Protein AF-A0A968SYD6-F1 (afdb_monomer)

pLDDT: mean 73.42, std 16.59, range [37.94, 98.06]

Sequence (165 aa):
MNQDKYTDRAKGFVQAAQTLALRENHQQFAPEHLLKALMDADVKRESIQTAWFSVHPVYDHRGESPRLQGYMATNTVTVRITELDEAGRVIDDAIRAGGDLSRFQGLSFGLERREEAVKRAREAAVVDAQRAAEQLAKAAGVAVGPVLHIAEIGAAAPRGPSASR

Nearest PDB structures (foldseek):
  9fth-assembly1_B  TM=5.466E-01  e=7.294E+00  Desulfofustis sp. PB-SRB1
  4jk1-assembly1_B  TM=3.408E-01  e=4.398E+00  Escherichia coli K-12
  6i9r-assembly1_f  TM=3.225E-01  e=4.686E+00  Homo sapiens
  8f1k-assembly1_H  TM=2.738E-01  e=6.034E+00  Escherichia coli

Foldseek 3Di:
DPCVLDDPVLVVVVVVVVVVCVVVVHPDDDSCFQSVLLVVLVQDPVQKDWDDKDKDWDWDPPDPDTHTPGIDIDTDIGGDDPPPVCPVVSVVSNDVRCPPVDDDPDDDDDDPPNVVVVVVVVVVVVVVVVVVQQVVQVVVVHHDDDDPDDDDPDDDDPPDDDPDD

Radius of gyration: 26.31 Å; Cα contacts (8 Å, |Δi|>4): 110; chains: 1; bounding box: 68×37×71 Å

Structure (mmCIF, N/CA/C/O backbone):
data_AF-A0A968SYD6-F1
#
_entry.id   AF-A0A968SYD6-F1
#
loop_
_atom_site.group_PDB
_atom_site.id
_atom_site.type_symbol
_atom_site.label_atom_id
_atom_site.label_alt_id
_atom_site.label_comp_id
_atom_site.label_asym_id
_atom_site.label_entity_id
_atom_site.label_seq_id
_atom_site.pdbx_PDB_ins_code
_atom_site.Cartn_x
_atom_site.Cartn_y
_atom_site.Cartn_z
_atom_site.occupancy
_atom_site.B_iso_or_equiv
_atom_site.auth_seq_id
_atom_site.auth_comp_id
_atom_site.auth_asym_id
_atom_site.auth_atom_id
_atom_site.pdbx_PDB_model_num
ATOM 1 N N . MET A 1 1 ? 5.046 5.453 -31.155 1.00 47.59 1 MET A N 1
ATOM 2 C CA . MET A 1 1 ? 4.627 5.451 -29.736 1.00 47.59 1 MET A CA 1
ATOM 3 C C . MET A 1 1 ? 3.685 6.630 -29.490 1.00 47.59 1 MET A C 1
ATOM 5 O O . MET A 1 1 ? 4.074 7.747 -29.801 1.00 47.59 1 MET A O 1
ATOM 9 N N . ASN A 1 2 ? 2.447 6.411 -29.020 1.00 46.09 2 ASN A N 1
ATOM 10 C CA . ASN A 1 2 ? 1.512 7.512 -28.732 1.00 46.09 2 ASN A CA 1
ATOM 11 C C . ASN A 1 2 ? 1.833 8.110 -27.350 1.00 46.09 2 ASN A C 1
ATOM 13 O O . ASN A 1 2 ? 1.520 7.506 -26.324 1.00 46.09 2 ASN A O 1
ATOM 17 N N . GLN A 1 3 ? 2.497 9.267 -27.333 1.00 46.16 3 GLN A N 1
ATOM 18 C CA . GLN A 1 3 ? 2.990 9.892 -26.105 1.00 46.16 3 GLN A CA 1
ATOM 19 C C . GLN A 1 3 ? 1.868 10.448 -25.216 1.00 46.16 3 GLN A C 1
ATOM 21 O O . GLN A 1 3 ? 2.065 10.595 -24.011 1.00 46.16 3 GLN A O 1
ATOM 26 N N . ASP A 1 4 ? 0.663 10.663 -25.744 1.00 54.28 4 ASP A N 1
ATOM 27 C CA . ASP A 1 4 ? -0.466 11.211 -24.979 1.00 54.28 4 ASP A CA 1
ATOM 28 C C . ASP A 1 4 ? -0.959 10.268 -23.879 1.00 54.28 4 ASP A C 1
ATOM 30 O O . ASP A 1 4 ? -1.578 10.701 -22.905 1.00 54.28 4 ASP A O 1
ATOM 34 N N . LYS A 1 5 ? -0.597 8.984 -23.987 1.00 48.56 5 LYS A N 1
ATOM 35 C CA . LYS A 1 5 ? -0.852 7.936 -22.998 1.00 48.56 5 LYS A CA 1
ATOM 36 C C . LYS A 1 5 ? 0.092 7.972 -21.781 1.00 48.56 5 LYS A C 1
ATOM 38 O O . LYS A 1 5 ? -0.257 7.409 -20.746 1.00 48.56 5 LYS A O 1
ATOM 43 N N . TYR A 1 6 ? 1.159 8.762 -21.784 1.00 55.00 6 TYR A N 1
ATOM 44 C CA . TYR A 1 6 ? 2.092 8.861 -20.653 1.00 55.00 6 TYR A CA 1
ATOM 45 C C . TYR A 1 6 ? 1.695 9.955 -19.646 1.00 55.00 6 TYR A C 1
ATOM 47 O O . TYR A 1 6 ? 1.159 10.995 -20.030 1.00 55.00 6 TYR A O 1
ATOM 55 N N . THR A 1 7 ? 1.987 9.743 -18.355 1.00 62.72 7 THR A N 1
ATOM 56 C CA . THR A 1 7 ? 1.962 10.828 -17.354 1.00 62.72 7 THR A CA 1
ATOM 57 C C . THR A 1 7 ? 3.040 11.863 -17.687 1.00 62.72 7 THR A C 1
ATOM 59 O O . THR A 1 7 ? 4.059 11.518 -18.286 1.00 62.72 7 THR A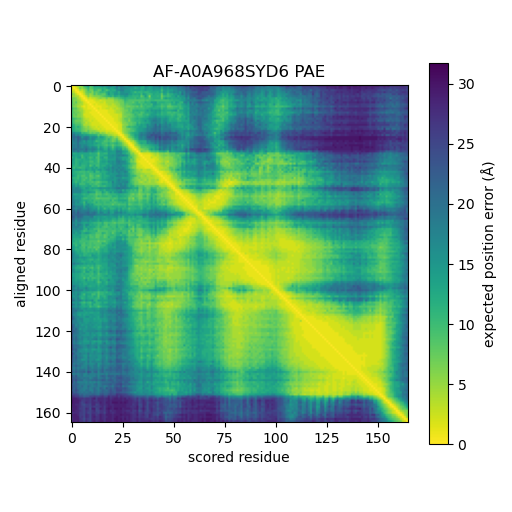 O 1
ATOM 62 N N . ASP A 1 8 ? 2.877 13.119 -17.265 1.00 64.19 8 ASP A N 1
ATOM 63 C CA . ASP A 1 8 ? 3.865 14.174 -17.556 1.00 64.19 8 ASP A CA 1
ATOM 64 C C . ASP A 1 8 ? 5.261 13.845 -17.000 1.00 64.19 8 ASP A C 1
ATOM 66 O O . ASP A 1 8 ? 6.276 14.105 -17.646 1.00 64.19 8 ASP A O 1
ATOM 70 N N . ARG A 1 9 ? 5.325 13.157 -15.850 1.00 57.06 9 ARG A N 1
ATOM 71 C CA . ARG A 1 9 ? 6.585 12.614 -15.313 1.00 57.06 9 ARG A CA 1
ATOM 72 C C . ARG A 1 9 ? 7.186 11.527 -16.199 1.00 57.06 9 ARG A C 1
ATOM 74 O O . ARG A 1 9 ? 8.397 11.521 -16.400 1.00 57.06 9 ARG A O 1
ATOM 81 N N . ALA A 1 10 ? 6.369 10.615 -16.722 1.00 56.91 10 ALA A N 1
ATOM 82 C CA . ALA A 1 10 ? 6.853 9.561 -17.606 1.00 56.91 10 ALA A CA 1
ATOM 83 C C . ALA A 1 10 ? 7.343 10.130 -18.949 1.00 56.91 10 ALA A C 1
ATOM 85 O O . ALA A 1 10 ? 8.382 9.695 -19.440 1.00 56.91 10 ALA A O 1
ATOM 86 N N . LYS A 1 11 ? 6.672 11.154 -19.497 1.00 64.19 11 LYS A N 1
ATOM 87 C CA . LYS A 1 11 ? 7.142 11.895 -20.683 1.00 64.19 11 LYS A CA 1
ATOM 88 C C . LYS A 1 11 ? 8.505 12.546 -20.434 1.00 64.19 11 LYS A C 1
ATOM 90 O O . LYS A 1 11 ? 9.432 12.335 -21.212 1.00 64.19 11 LYS A O 1
ATOM 95 N N . GLY A 1 12 ? 8.651 13.262 -19.314 1.00 62.59 12 GLY A N 1
ATOM 96 C CA . GLY A 1 12 ? 9.919 13.883 -18.919 1.00 62.59 12 GLY A CA 1
ATOM 97 C C . GLY A 1 12 ? 11.059 12.874 -18.741 1.00 62.59 12 GLY A C 1
ATOM 98 O O . GLY A 1 12 ? 12.186 13.153 -19.141 1.00 62.59 12 GLY A O 1
ATOM 99 N N . PHE A 1 13 ? 10.769 11.678 -18.216 1.00 63.84 13 PHE A N 1
ATOM 100 C CA . PHE A 1 13 ? 11.744 10.588 -18.104 1.00 63.84 13 PHE A CA 1
ATOM 101 C C . PHE A 1 13 ? 12.220 10.088 -19.472 1.00 63.84 13 PHE A C 1
ATOM 103 O O . PHE A 1 13 ? 13.426 10.041 -19.717 1.00 63.84 13 PHE A O 1
ATOM 110 N N . VAL A 1 14 ? 11.285 9.752 -20.370 1.00 62.41 14 VAL A N 1
ATOM 111 C CA . VAL A 1 14 ? 11.613 9.289 -21.728 1.00 62.41 14 VAL A CA 1
ATOM 112 C C . VAL A 1 14 ? 12.455 10.343 -22.451 1.00 62.41 14 VAL A C 1
ATOM 114 O O . VAL A 1 14 ? 13.465 10.004 -23.059 1.00 62.41 14 VAL A O 1
ATOM 117 N N . GLN A 1 15 ? 12.107 11.624 -22.316 1.00 65.38 15 GLN A N 1
ATOM 118 C CA . GLN A 1 15 ? 12.817 12.722 -22.968 1.00 65.38 15 GLN A CA 1
ATOM 119 C C . GLN A 1 15 ? 14.212 12.987 -22.377 1.00 65.38 15 GLN A C 1
ATOM 121 O O . GLN A 1 15 ? 15.172 13.165 -23.128 1.00 65.38 15 GLN A O 1
ATOM 126 N N . ALA A 1 16 ? 14.364 12.974 -21.049 1.00 61.22 16 ALA A N 1
ATOM 127 C CA . ALA A 1 16 ? 15.661 13.160 -20.394 1.00 61.22 16 ALA A CA 1
ATOM 128 C C . ALA A 1 16 ? 16.635 12.025 -20.739 1.00 61.22 16 ALA A C 1
ATOM 130 O O . ALA A 1 16 ? 17.806 12.264 -21.035 1.00 61.22 16 ALA A O 1
ATOM 131 N N . ALA A 1 17 ? 16.144 10.790 -20.756 1.00 56.44 17 ALA A N 1
ATOM 132 C CA . ALA A 1 17 ? 16.980 9.641 -21.048 1.00 56.44 17 ALA A CA 1
ATOM 133 C C . ALA A 1 17 ? 17.257 9.464 -22.557 1.00 56.44 17 ALA A C 1
ATOM 135 O O . ALA A 1 17 ? 18.375 9.094 -22.909 1.00 56.44 17 ALA A O 1
ATOM 136 N N . GLN A 1 18 ? 16.338 9.863 -23.452 1.00 59.81 18 GLN A N 1
ATOM 137 C CA . GLN A 1 18 ? 16.647 10.064 -24.880 1.00 59.81 18 GLN A CA 1
ATOM 138 C C . GLN A 1 18 ? 17.748 11.114 -25.072 1.00 59.81 18 GLN A C 1
ATOM 140 O O . GLN A 1 18 ? 18.677 10.894 -25.842 1.00 59.81 18 GLN A O 1
ATOM 145 N N . THR A 1 19 ? 17.678 12.233 -24.346 1.00 65.19 19 THR A N 1
ATOM 146 C CA . THR A 1 19 ? 18.676 13.313 -24.430 1.00 65.19 19 THR A CA 1
ATOM 147 C C . THR A 1 19 ? 20.061 12.835 -23.988 1.00 65.19 19 THR A C 1
ATOM 149 O O . THR A 1 19 ? 21.051 13.143 -24.644 1.00 65.19 19 THR A O 1
ATOM 152 N N . LEU A 1 20 ? 20.143 12.052 -22.909 1.00 58.38 20 LEU A N 1
ATOM 153 C CA . LEU A 1 20 ? 21.397 11.456 -22.433 1.00 58.38 20 LEU A CA 1
ATOM 154 C C . LEU A 1 20 ? 21.959 10.412 -23.407 1.00 58.38 20 LEU A C 1
ATOM 156 O O . LEU A 1 20 ? 23.150 10.445 -23.702 1.00 58.38 20 LEU A O 1
ATOM 160 N N . ALA A 1 21 ? 21.112 9.528 -23.944 1.00 54.34 21 ALA A N 1
ATOM 161 C CA . ALA A 1 21 ? 21.527 8.522 -24.923 1.00 54.34 21 ALA A CA 1
ATOM 162 C C . ALA A 1 21 ? 22.062 9.162 -26.220 1.00 54.34 21 ALA A C 1
ATOM 164 O O . ALA A 1 21 ? 23.105 8.756 -26.733 1.00 54.34 21 ALA A O 1
ATOM 165 N N . LEU A 1 22 ? 21.388 10.214 -26.704 1.00 59.38 22 LEU A N 1
ATOM 166 C CA . LEU A 1 22 ? 21.800 10.974 -27.888 1.00 59.38 22 LEU A CA 1
ATOM 167 C C . LEU A 1 22 ? 23.077 11.792 -27.655 1.00 59.38 22 LEU A C 1
ATOM 169 O O . LEU A 1 22 ? 23.923 11.849 -28.542 1.00 59.38 22 LEU A O 1
ATOM 173 N N . ARG A 1 23 ? 23.238 12.409 -26.476 1.00 63.03 23 ARG A N 1
ATOM 174 C CA . ARG A 1 23 ? 24.421 13.220 -26.135 1.00 63.03 23 ARG A CA 1
ATOM 175 C C . ARG A 1 23 ? 25.721 12.408 -26.159 1.00 63.03 23 ARG A C 1
ATOM 177 O O . ARG A 1 23 ? 26.759 12.950 -26.519 1.00 63.03 23 ARG A O 1
ATOM 184 N N . GLU A 1 24 ? 25.660 11.131 -25.799 1.00 57.12 24 GLU A N 1
ATOM 185 C CA . GLU A 1 24 ? 26.836 10.268 -25.625 1.00 57.12 24 GLU A CA 1
ATOM 186 C C . GLU A 1 24 ? 26.990 9.225 -26.761 1.00 57.12 24 GLU A C 1
ATOM 188 O O . GLU A 1 24 ? 27.693 8.229 -26.599 1.00 57.12 24 GLU A O 1
ATOM 193 N N . ASN A 1 25 ? 26.346 9.439 -27.925 1.00 54.78 25 ASN A N 1
ATOM 194 C CA . ASN A 1 25 ? 26.411 8.571 -29.120 1.00 54.78 25 ASN A CA 1
ATOM 195 C C . ASN A 1 25 ? 26.008 7.093 -28.889 1.00 54.78 25 ASN A C 1
ATOM 197 O O . ASN A 1 25 ? 26.465 6.198 -29.604 1.00 54.78 25 ASN A O 1
ATOM 201 N N . HIS A 1 26 ? 25.123 6.813 -27.928 1.00 46.91 26 HIS A N 1
ATOM 202 C CA . HIS A 1 26 ? 24.676 5.451 -27.619 1.00 46.91 26 HIS A CA 1
ATOM 203 C C . HIS A 1 26 ? 23.253 5.187 -28.143 1.00 46.91 26 HIS A C 1
ATOM 205 O O . HIS A 1 26 ? 22.287 5.816 -27.720 1.00 46.91 26 HIS A O 1
ATOM 211 N N . GLN A 1 27 ? 23.110 4.216 -29.056 1.00 42.28 27 GLN A N 1
ATOM 212 C CA . GLN A 1 27 ? 21.850 3.900 -29.759 1.00 42.28 27 GLN A CA 1
ATOM 213 C C . GLN A 1 27 ? 20.812 3.117 -28.939 1.00 42.28 27 GLN A C 1
ATOM 215 O O . GLN A 1 27 ? 19.675 2.971 -29.383 1.00 42.28 27 GLN A O 1
ATOM 220 N N . GLN A 1 28 ? 21.174 2.582 -27.772 1.00 42.66 28 GLN A N 1
ATOM 221 C CA . GLN A 1 28 ? 20.275 1.722 -27.003 1.00 42.66 28 GLN A CA 1
ATOM 222 C C . GLN A 1 28 ? 19.699 2.459 -25.802 1.00 42.66 28 GLN A C 1
ATOM 224 O O . GLN A 1 28 ? 20.278 2.497 -24.721 1.00 42.66 28 GLN A O 1
ATOM 229 N N . PHE A 1 29 ? 18.514 3.020 -26.008 1.00 45.38 29 PHE A N 1
ATOM 230 C CA . PHE A 1 29 ? 17.594 3.381 -24.943 1.00 45.38 29 PHE A CA 1
A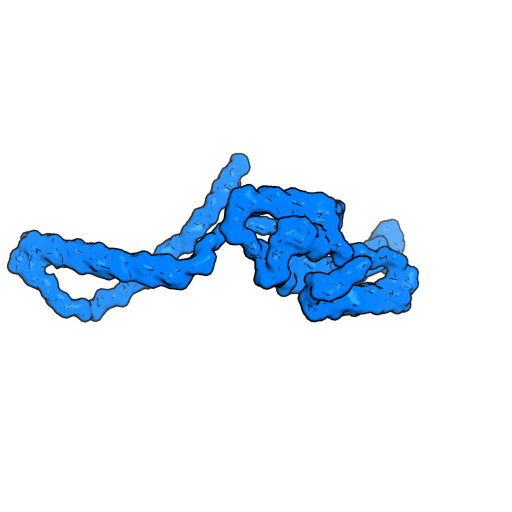TOM 231 C C . PHE A 1 29 ? 16.368 2.474 -25.117 1.00 45.38 29 PHE A C 1
ATOM 233 O O . PHE A 1 29 ? 15.785 2.460 -26.197 1.00 45.38 29 PHE A O 1
ATOM 240 N N . ALA A 1 30 ? 16.012 1.677 -24.102 1.00 46.75 30 ALA A N 1
ATOM 241 C CA . ALA A 1 30 ? 14.872 0.749 -24.135 1.00 46.75 30 ALA A CA 1
ATOM 242 C C . ALA A 1 30 ? 13.822 1.150 -23.077 1.00 46.75 30 ALA A C 1
ATOM 244 O O . ALA A 1 30 ? 13.818 0.608 -21.974 1.00 46.75 30 ALA A O 1
ATOM 245 N N . PRO A 1 31 ? 12.939 2.123 -23.361 1.00 47.53 31 PRO A N 1
ATOM 246 C CA . PRO A 1 31 ? 12.041 2.726 -22.372 1.00 47.53 31 PRO A CA 1
ATOM 247 C C . PRO A 1 31 ? 10.573 2.409 -22.653 1.00 47.53 31 PRO A C 1
ATOM 249 O O . PRO A 1 31 ? 9.690 2.890 -21.947 1.00 47.53 31 PRO A O 1
ATOM 252 N N . GLU A 1 32 ? 10.281 1.640 -23.702 1.00 46.09 32 GLU A N 1
ATOM 253 C CA . GLU A 1 32 ? 8.926 1.551 -24.252 1.00 46.09 32 GLU A CA 1
ATOM 254 C C . GLU A 1 32 ? 8.121 0.379 -23.689 1.00 46.09 32 GLU A C 1
ATOM 256 O O . GLU A 1 32 ? 6.956 0.218 -24.030 1.00 46.09 32 GLU A O 1
ATOM 261 N N . HIS A 1 33 ? 8.706 -0.439 -22.819 1.00 52.94 33 HIS A N 1
ATOM 262 C CA . HIS A 1 33 ? 8.187 -1.780 -22.586 1.00 52.94 33 HIS A CA 1
ATOM 263 C C . HIS A 1 33 ? 7.199 -1.874 -21.421 1.00 52.94 33 HIS A C 1
ATOM 265 O O . HIS A 1 33 ? 6.041 -2.222 -21.633 1.00 52.94 33 HIS A O 1
ATOM 271 N N . LEU A 1 34 ? 7.599 -1.503 -20.202 1.00 56.44 34 LEU A N 1
ATOM 272 C CA . LEU A 1 34 ? 6.774 -1.789 -19.024 1.00 56.44 34 LEU A CA 1
ATOM 273 C C . LEU A 1 34 ? 5.534 -0.890 -18.926 1.00 56.44 34 LEU A C 1
ATOM 275 O O . LEU A 1 34 ? 4.430 -1.377 -18.719 1.00 56.44 34 LEU A O 1
ATOM 279 N N . LEU A 1 35 ? 5.685 0.425 -19.113 1.00 57.56 35 LEU A N 1
ATOM 280 C CA . LEU A 1 35 ? 4.553 1.347 -18.980 1.00 57.56 35 LEU A CA 1
ATOM 281 C C . LEU A 1 35 ? 3.528 1.167 -20.105 1.00 57.56 35 LEU A C 1
ATOM 283 O O . LEU A 1 35 ? 2.331 1.147 -19.839 1.00 57.56 35 LEU A O 1
ATOM 287 N N . LYS A 1 36 ? 3.985 0.986 -21.350 1.00 54.97 36 LYS A N 1
ATOM 288 C CA . LYS A 1 36 ? 3.097 0.693 -22.481 1.00 54.97 36 LYS A CA 1
ATOM 289 C C . LYS A 1 36 ? 2.321 -0.599 -22.243 1.00 54.97 36 LYS A C 1
ATOM 291 O O . LYS A 1 36 ? 1.127 -0.632 -22.489 1.00 54.97 36 LYS A O 1
ATOM 296 N N . ALA A 1 37 ? 2.980 -1.632 -21.732 1.00 60.72 37 ALA A N 1
ATOM 297 C CA . ALA A 1 37 ? 2.337 -2.909 -21.476 1.00 60.72 37 ALA A CA 1
ATOM 298 C C . ALA A 1 37 ? 1.333 -2.888 -20.340 1.00 60.72 37 ALA A C 1
ATOM 300 O O . ALA A 1 37 ? 0.275 -3.485 -20.471 1.00 60.72 37 ALA A O 1
ATOM 301 N N . LEU A 1 38 ? 1.627 -2.159 -19.262 1.00 64.56 38 LEU A N 1
ATOM 302 C CA . LEU A 1 38 ? 0.646 -1.925 -18.207 1.00 64.56 38 LEU A CA 1
ATOM 303 C C . LEU A 1 38 ? -0.599 -1.233 -18.782 1.00 64.56 38 LEU A C 1
ATOM 305 O O . LEU A 1 38 ? -1.718 -1.629 -18.477 1.00 64.56 38 LEU A O 1
ATOM 309 N N . MET A 1 39 ? -0.420 -0.261 -19.677 1.00 64.38 39 MET A N 1
ATOM 310 C CA . MET A 1 39 ? -1.544 0.404 -20.341 1.00 64.38 39 MET A CA 1
ATOM 311 C C . MET A 1 39 ? -2.272 -0.473 -21.367 1.00 64.38 39 MET A C 1
ATOM 313 O O . MET A 1 39 ? -3.485 -0.355 -21.501 1.00 64.38 39 MET A O 1
ATOM 317 N N . ASP A 1 40 ? -1.560 -1.330 -22.100 1.00 64.44 40 ASP A N 1
ATOM 318 C CA . ASP A 1 40 ? -2.161 -2.295 -23.031 1.00 64.44 40 ASP A CA 1
ATOM 319 C C . ASP A 1 40 ? -2.897 -3.420 -22.279 1.00 64.44 40 ASP A C 1
ATOM 321 O O . ASP A 1 40 ? -3.854 -3.982 -22.805 1.00 64.44 40 ASP A O 1
ATOM 325 N N . ALA A 1 41 ? -2.503 -3.703 -21.032 1.00 61.44 41 ALA A N 1
ATOM 326 C CA . ALA A 1 41 ? -3.192 -4.604 -20.107 1.00 61.44 41 ALA A CA 1
ATOM 327 C C . ALA A 1 41 ? -4.409 -3.955 -19.409 1.00 61.44 41 ALA A C 1
ATOM 329 O O . ALA A 1 41 ? -4.955 -4.537 -18.474 1.00 61.44 41 ALA A O 1
ATOM 330 N N . ASP A 1 42 ? -4.832 -2.770 -19.867 1.00 66.69 42 ASP A N 1
ATOM 331 C CA . ASP A 1 42 ? -5.960 -1.978 -19.353 1.00 66.69 42 ASP A CA 1
ATOM 332 C C . ASP A 1 42 ? -5.791 -1.491 -17.901 1.00 66.69 42 ASP A C 1
ATOM 334 O O . ASP A 1 42 ? -6.744 -1.122 -17.209 1.00 66.69 42 ASP A O 1
AT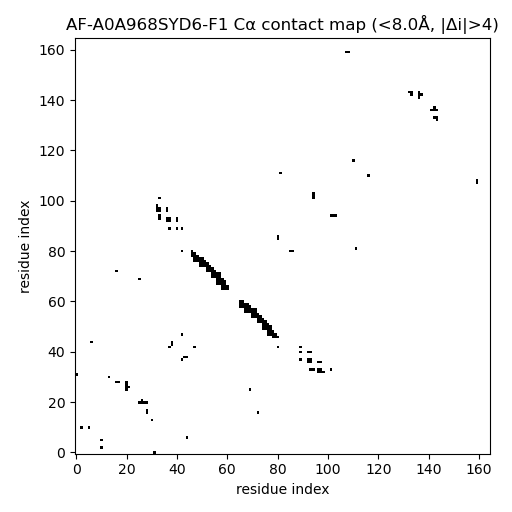OM 338 N N . VAL A 1 43 ? -4.543 -1.421 -17.421 1.00 65.75 43 VAL A N 1
ATOM 339 C CA . VAL A 1 43 ? -4.250 -0.774 -16.141 1.00 65.75 43 VAL A CA 1
ATOM 340 C C . VAL A 1 43 ? -4.441 0.729 -16.306 1.00 65.75 43 VAL A C 1
ATOM 342 O O . VAL A 1 43 ? -3.705 1.409 -17.029 1.00 65.75 43 VAL A O 1
ATOM 345 N N . LYS A 1 44 ? -5.426 1.259 -15.579 1.00 69.38 44 LYS A N 1
ATOM 346 C CA . LYS A 1 44 ? -5.701 2.695 -15.503 1.00 69.38 44 LYS A CA 1
ATOM 347 C C . LYS A 1 44 ? -4.444 3.462 -15.105 1.00 69.38 44 LYS A C 1
ATOM 349 O O . LYS A 1 44 ? -3.727 3.075 -14.181 1.00 69.38 44 LYS A O 1
ATOM 354 N N . ARG A 1 45 ? -4.197 4.593 -15.766 1.00 66.38 45 ARG A N 1
ATOM 355 C CA . ARG A 1 45 ? -3.034 5.452 -15.497 1.00 66.38 45 ARG A CA 1
ATOM 356 C C . ARG A 1 45 ? -2.962 5.852 -14.022 1.00 66.38 45 ARG A C 1
ATOM 358 O O . ARG A 1 45 ? -1.875 5.912 -13.458 1.00 66.38 45 ARG A O 1
ATOM 365 N N . GLU A 1 46 ? -4.110 6.110 -13.409 1.00 71.88 46 GLU A N 1
ATOM 366 C CA . GLU A 1 46 ? -4.252 6.543 -12.017 1.00 71.88 46 GLU A CA 1
ATOM 367 C C . GLU A 1 46 ? -3.811 5.454 -11.026 1.00 71.88 46 GLU A C 1
ATOM 369 O O . GLU A 1 46 ? -3.427 5.756 -9.897 1.00 71.88 46 GLU A O 1
ATOM 374 N N . SER A 1 47 ? -3.817 4.194 -11.464 1.00 71.25 47 SER A N 1
ATOM 375 C CA . SER A 1 47 ? -3.346 3.041 -10.700 1.00 71.25 47 SER A CA 1
ATOM 376 C C . SER A 1 47 ? -1.835 2.825 -10.791 1.00 71.25 47 SER A C 1
ATOM 378 O O . SER A 1 47 ? -1.314 1.960 -10.086 1.00 71.25 47 SER A O 1
ATOM 380 N N . ILE A 1 48 ? -1.124 3.580 -11.636 1.00 72.12 48 ILE A N 1
ATOM 381 C CA . ILE A 1 48 ? 0.321 3.456 -11.843 1.00 72.12 48 ILE A CA 1
ATOM 382 C C . ILE A 1 48 ? 1.022 4.635 -11.177 1.00 72.12 48 ILE A C 1
ATOM 384 O O . ILE A 1 48 ? 0.956 5.779 -11.632 1.00 72.12 48 ILE A O 1
ATOM 388 N N . GLN A 1 49 ? 1.768 4.345 -10.119 1.00 70.69 49 GLN A N 1
ATOM 389 C CA . GLN A 1 49 ? 2.587 5.325 -9.428 1.00 70.69 49 GLN A CA 1
ATOM 390 C C . GLN A 1 49 ? 4.066 5.037 -9.673 1.00 70.69 49 GLN A C 1
ATOM 392 O O . GLN A 1 49 ? 4.595 4.011 -9.257 1.00 70.69 49 GLN A O 1
ATOM 397 N N . THR A 1 50 ? 4.772 5.969 -10.309 1.00 67.19 50 THR A N 1
ATOM 398 C CA . THR A 1 50 ? 6.236 5.910 -10.379 1.00 67.19 50 THR A CA 1
ATOM 399 C C . THR A 1 50 ? 6.814 6.233 -9.005 1.00 67.19 50 THR A C 1
ATOM 401 O O . THR A 1 50 ? 6.620 7.338 -8.494 1.00 67.19 50 THR A O 1
ATOM 404 N N . ALA A 1 51 ? 7.509 5.267 -8.409 1.00 61.91 51 ALA A N 1
ATOM 405 C CA . ALA A 1 51 ? 8.057 5.371 -7.063 1.00 61.91 51 ALA A CA 1
ATOM 406 C C . ALA A 1 51 ? 9.449 6.020 -7.052 1.00 61.91 51 ALA A C 1
ATOM 408 O O . ALA A 1 51 ? 9.742 6.818 -6.165 1.00 61.91 51 ALA A O 1
ATOM 409 N N . TRP A 1 52 ? 10.307 5.701 -8.030 1.00 61.03 52 TRP A N 1
ATOM 410 C CA . TRP A 1 52 ? 11.695 6.177 -8.061 1.00 61.03 52 TRP A CA 1
ATOM 411 C C . TRP A 1 52 ? 12.348 5.983 -9.438 1.00 61.03 52 TRP A C 1
ATOM 413 O O . TRP A 1 52 ? 11.998 5.045 -10.158 1.00 61.03 52 TRP A O 1
ATOM 423 N N . PHE A 1 53 ? 13.309 6.844 -9.794 1.00 66.50 53 PHE A N 1
ATOM 424 C CA . PHE A 1 53 ? 14.151 6.683 -10.982 1.00 66.50 53 PHE A CA 1
ATOM 425 C C . PHE A 1 53 ? 15.627 6.917 -10.648 1.00 66.50 53 PHE A C 1
ATOM 427 O O . PHE A 1 53 ? 15.958 7.774 -9.829 1.00 66.50 53 PHE A O 1
ATOM 434 N N . SER A 1 54 ? 16.514 6.187 -11.320 1.00 63.84 54 SER A N 1
ATOM 435 C CA . SER A 1 54 ? 17.953 6.448 -11.309 1.00 63.84 54 SER A CA 1
ATOM 436 C C . SER A 1 54 ? 18.579 6.115 -12.653 1.00 63.84 54 SER A C 1
ATOM 438 O O . SER A 1 54 ? 18.088 5.260 -13.386 1.00 63.84 54 SER A O 1
ATOM 440 N N . VAL A 1 55 ? 19.673 6.796 -12.974 1.00 65.69 55 VAL A N 1
ATOM 441 C CA . VAL A 1 55 ? 20.522 6.480 -14.122 1.00 65.69 55 VAL A CA 1
ATOM 442 C C . VAL A 1 55 ? 21.937 6.335 -13.594 1.00 65.69 55 VAL A C 1
ATOM 444 O O . VAL A 1 55 ? 22.407 7.210 -12.867 1.00 65.69 55 VAL A O 1
ATOM 447 N N . HIS A 1 56 ? 22.605 5.239 -13.930 1.00 65.50 56 HIS A N 1
ATOM 448 C CA . HIS A 1 56 ? 23.983 4.998 -13.520 1.00 65.50 56 HIS A CA 1
ATOM 449 C C . HIS A 1 56 ? 24.817 4.464 -14.692 1.00 65.50 56 HIS A C 1
ATOM 451 O O . HIS A 1 56 ? 24.289 3.746 -15.544 1.00 65.50 56 HIS A O 1
ATOM 457 N N . PRO A 1 57 ? 26.107 4.831 -14.776 1.00 72.00 57 PRO A N 1
ATOM 458 C CA . PRO A 1 57 ? 27.012 4.273 -15.771 1.00 72.00 57 PRO A CA 1
ATOM 459 C C . PRO A 1 57 ? 27.275 2.786 -15.499 1.00 72.00 57 PRO A C 1
ATOM 461 O O . PRO A 1 57 ? 27.408 2.363 -14.349 1.00 72.00 57 PRO A O 1
ATOM 464 N N . VAL A 1 58 ? 27.383 2.007 -16.569 1.00 77.44 58 VAL A N 1
ATOM 465 C CA . VAL A 1 58 ? 27.766 0.593 -16.558 1.00 77.44 58 VAL A CA 1
ATOM 466 C C . VAL A 1 58 ? 29.168 0.490 -17.137 1.00 77.44 58 VAL A C 1
ATOM 468 O O . VAL A 1 58 ? 29.405 0.916 -18.267 1.00 77.44 58 VAL A O 1
ATOM 471 N N . TYR A 1 59 ? 30.100 -0.071 -16.371 1.00 82.75 59 TYR A N 1
ATOM 472 C CA . TYR A 1 59 ? 31.497 -0.222 -16.770 1.00 82.75 59 TYR A CA 1
ATOM 473 C C . TYR A 1 59 ? 31.852 -1.696 -17.000 1.00 82.75 59 TYR A C 1
ATOM 475 O O . TYR A 1 59 ? 31.415 -2.582 -16.268 1.00 82.75 59 TYR A O 1
ATOM 483 N N . ASP A 1 60 ? 32.685 -1.954 -18.005 1.00 84.94 60 ASP A N 1
ATOM 484 C CA . ASP A 1 60 ? 33.404 -3.209 -18.185 1.00 84.94 60 ASP A CA 1
ATOM 485 C C . ASP A 1 60 ? 34.648 -3.195 -17.307 1.00 84.94 60 ASP A C 1
ATOM 487 O O . ASP A 1 60 ? 35.529 -2.350 -17.483 1.00 84.94 60 ASP A O 1
ATOM 491 N N . HIS A 1 61 ? 34.736 -4.155 -16.396 1.00 86.94 61 HIS A N 1
ATOM 492 C CA . HIS A 1 61 ? 35.875 -4.309 -15.497 1.00 86.94 61 HIS A CA 1
ATOM 493 C C . HIS A 1 61 ? 36.816 -5.453 -15.909 1.00 86.94 61 HIS A C 1
ATOM 495 O O . HIS A 1 61 ? 37.716 -5.796 -15.151 1.00 86.94 61 HIS A O 1
ATOM 501 N N . ARG A 1 62 ? 36.637 -6.062 -17.093 1.00 85.94 62 ARG A N 1
ATOM 502 C CA . ARG A 1 62 ? 37.444 -7.217 -17.541 1.00 85.94 62 ARG A CA 1
ATOM 503 C C . ARG A 1 62 ? 38.872 -6.868 -17.996 1.00 85.94 62 ARG A C 1
ATOM 505 O O . ARG A 1 62 ? 39.633 -7.781 -18.297 1.00 85.94 62 ARG A O 1
ATOM 512 N N . GLY A 1 63 ? 39.235 -5.584 -18.077 1.00 81.88 63 GLY A N 1
ATOM 513 C CA . GLY A 1 63 ? 40.574 -5.108 -18.460 1.00 81.88 63 GLY A CA 1
ATOM 514 C C . GLY A 1 63 ? 41.277 -4.308 -17.355 1.00 81.88 63 GLY A C 1
ATOM 515 O O . GLY A 1 63 ? 40.702 -4.065 -16.301 1.00 81.88 63 GLY A O 1
ATOM 516 N N . GLU A 1 64 ? 42.507 -3.847 -17.617 1.00 80.44 64 GLU A N 1
ATOM 517 C CA . GLU A 1 64 ? 43.338 -3.091 -16.653 1.00 80.44 64 GLU A CA 1
ATOM 518 C C . GLU A 1 64 ? 42.742 -1.742 -16.213 1.00 80.44 64 GLU A C 1
ATOM 520 O O . GLU A 1 64 ? 43.158 -1.162 -15.214 1.00 80.44 64 GLU A O 1
ATOM 525 N N . SER A 1 65 ? 41.769 -1.208 -16.950 1.00 82.62 65 SER A N 1
ATOM 526 C CA . SER A 1 65 ? 41.059 0.020 -16.593 1.00 82.62 65 SER A CA 1
ATOM 527 C C . SER A 1 65 ? 39.570 -0.117 -16.917 1.00 82.62 65 SER A C 1
ATOM 529 O O . SER A 1 65 ? 39.251 -0.600 -18.010 1.00 82.62 65 SER A O 1
ATOM 531 N N . PRO A 1 66 ? 38.658 0.315 -16.018 1.00 85.56 66 PRO A N 1
ATOM 532 C CA . PRO A 1 66 ? 37.222 0.283 -16.273 1.00 85.56 66 PRO A CA 1
ATOM 533 C C . PRO A 1 66 ? 36.867 1.038 -17.555 1.00 85.56 66 PRO A C 1
ATOM 535 O O . PRO A 1 66 ? 37.176 2.223 -17.688 1.00 85.56 66 PRO A O 1
ATOM 538 N N . ARG A 1 67 ? 36.205 0.366 -18.499 1.00 84.94 67 ARG A N 1
ATOM 539 C CA . ARG A 1 67 ? 35.715 1.000 -19.733 1.00 84.94 67 ARG A CA 1
ATOM 540 C C . ARG A 1 67 ? 34.218 1.211 -19.631 1.00 84.94 67 ARG A C 1
ATOM 542 O O . ARG A 1 67 ? 33.487 0.253 -19.419 1.00 84.94 67 ARG A O 1
ATOM 549 N N . LEU A 1 68 ? 33.751 2.446 -19.784 1.00 79.31 68 LEU A N 1
ATOM 550 C CA . LEU A 1 68 ? 32.318 2.735 -19.825 1.00 79.31 68 LEU A CA 1
ATOM 551 C C . LEU A 1 68 ? 31.682 1.962 -20.993 1.00 79.31 68 LEU A C 1
ATOM 553 O O . LEU A 1 68 ? 32.077 2.161 -22.138 1.00 79.31 68 LEU A O 1
ATOM 557 N N . GLN A 1 69 ? 30.734 1.070 -20.703 1.00 77.56 69 GLN A N 1
ATOM 558 C CA . GLN A 1 69 ? 29.964 0.337 -21.715 1.00 77.56 69 GLN A CA 1
ATOM 559 C C . GLN A 1 69 ? 28.639 1.010 -22.060 1.00 77.56 69 GLN A C 1
ATOM 561 O O . GLN A 1 69 ? 28.065 0.721 -23.105 1.00 77.56 69 GLN A O 1
ATOM 566 N N . GLY A 1 70 ? 28.122 1.860 -21.174 1.00 67.94 70 GLY A N 1
ATOM 567 C CA . GLY A 1 70 ? 26.868 2.565 -21.393 1.00 67.94 70 GLY A CA 1
ATOM 568 C C . GLY A 1 70 ? 26.257 3.064 -20.095 1.00 67.94 70 GLY A C 1
ATOM 569 O O . GLY A 1 70 ? 26.923 3.152 -19.066 1.00 67.94 70 GLY A O 1
ATOM 570 N N . TYR A 1 71 ? 24.967 3.374 -20.141 1.00 66.12 71 TYR A N 1
ATOM 571 C CA . TYR A 1 71 ? 24.196 3.832 -18.991 1.00 66.12 71 TYR A CA 1
ATOM 572 C C . TYR A 1 71 ? 22.964 2.957 -18.815 1.00 66.12 71 TYR A C 1
ATOM 574 O O . TYR A 1 71 ? 22.280 2.632 -19.785 1.00 66.12 71 TYR A O 1
ATOM 582 N N . MET A 1 72 ? 22.662 2.609 -17.569 1.00 65.69 72 MET A N 1
ATOM 583 C CA . MET A 1 72 ? 21.455 1.883 -17.203 1.00 65.69 72 MET A CA 1
ATOM 584 C C . MET A 1 72 ? 20.514 2.816 -16.447 1.00 65.69 72 MET A C 1
ATOM 586 O O . MET A 1 72 ? 20.869 3.387 -15.414 1.00 65.69 72 MET A O 1
ATOM 590 N N . ALA A 1 73 ? 19.303 2.967 -16.979 1.00 64.38 73 ALA A N 1
ATOM 591 C CA . ALA A 1 73 ? 18.214 3.668 -16.321 1.00 64.38 73 ALA A CA 1
ATOM 592 C C . ALA A 1 73 ? 17.299 2.654 -15.627 1.00 64.38 73 ALA A C 1
ATOM 594 O O . ALA A 1 73 ? 16.738 1.774 -16.278 1.00 64.38 73 ALA A O 1
ATOM 595 N N . THR A 1 74 ? 17.119 2.803 -14.318 1.00 67.88 74 THR A N 1
ATOM 596 C CA . THR A 1 74 ? 16.198 1.991 -13.522 1.00 67.88 74 THR A CA 1
ATOM 597 C C . THR A 1 74 ? 15.002 2.840 -13.126 1.00 67.88 74 THR A C 1
ATOM 599 O O . THR A 1 74 ? 15.156 3.936 -12.583 1.00 67.88 74 THR A O 1
ATOM 602 N N . ASN A 1 75 ? 13.800 2.323 -13.365 1.00 67.75 75 ASN A N 1
ATOM 603 C CA . ASN A 1 75 ? 12.555 2.931 -12.918 1.00 67.75 75 ASN A CA 1
ATOM 604 C C . ASN A 1 75 ? 11.740 1.911 -12.122 1.00 67.75 75 ASN A C 1
ATOM 606 O O . ASN A 1 75 ? 11.535 0.789 -12.583 1.00 67.75 75 ASN A O 1
ATOM 610 N N . THR A 1 76 ? 11.271 2.311 -10.943 1.00 72.50 76 THR A N 1
ATOM 611 C CA . THR A 1 76 ? 10.365 1.495 -10.131 1.00 72.50 76 THR A CA 1
ATOM 612 C C . THR A 1 76 ? 8.957 2.056 -10.249 1.00 72.50 76 THR A C 1
ATOM 614 O O . THR A 1 76 ? 8.720 3.227 -9.931 1.00 72.50 76 THR A O 1
ATOM 617 N N . VAL A 1 77 ? 8.017 1.206 -10.657 1.00 75.06 77 VAL A N 1
ATOM 618 C CA . VAL A 1 77 ? 6.586 1.513 -10.684 1.00 75.06 77 VAL A CA 1
ATOM 619 C C . VAL A 1 77 ? 5.845 0.642 -9.679 1.00 75.06 77 VAL A C 1
ATOM 621 O O . VAL A 1 77 ? 6.110 -0.551 -9.559 1.00 75.06 77 VAL A O 1
ATOM 624 N N . THR A 1 78 ? 4.901 1.251 -8.976 1.00 81.06 78 THR A N 1
ATOM 625 C CA . THR A 1 78 ? 3.928 0.570 -8.130 1.00 81.06 78 THR A CA 1
ATOM 626 C C . THR A 1 78 ? 2.593 0.599 -8.848 1.00 81.06 78 THR A C 1
ATOM 628 O O . THR A 1 78 ? 2.133 1.665 -9.258 1.00 81.06 78 THR A O 1
ATOM 631 N N . VAL A 1 79 ? 1.970 -0.567 -8.988 1.00 81.75 79 VAL A N 1
ATOM 632 C CA . VAL A 1 79 ? 0.672 -0.713 -9.645 1.00 81.75 79 VAL A CA 1
ATOM 633 C C . VAL A 1 79 ? -0.356 -1.176 -8.622 1.00 81.75 79 VAL A C 1
ATOM 635 O O . VAL A 1 79 ? -0.127 -2.155 -7.912 1.00 81.75 79 VAL A O 1
ATOM 638 N N . ARG A 1 80 ? -1.484 -0.468 -8.535 1.00 85.81 80 ARG A N 1
ATOM 639 C CA . ARG A 1 80 ? -2.635 -0.870 -7.720 1.00 85.81 80 ARG A CA 1
ATOM 640 C C . ARG A 1 80 ? -3.649 -1.610 -8.586 1.00 85.81 80 ARG A C 1
ATOM 642 O O . ARG A 1 80 ? -4.152 -1.055 -9.555 1.00 85.81 80 ARG A O 1
ATOM 649 N N . ILE A 1 81 ? -3.992 -2.829 -8.190 1.00 85.38 81 ILE A N 1
ATOM 650 C CA . ILE A 1 81 ? -5.005 -3.652 -8.856 1.00 85.38 81 ILE A CA 1
ATOM 651 C C . ILE A 1 81 ? -6.172 -3.825 -7.882 1.00 85.38 81 ILE A C 1
ATOM 653 O O . ILE A 1 81 ? -5.950 -4.194 -6.729 1.00 85.38 81 ILE A O 1
ATOM 657 N N . THR A 1 82 ? -7.387 -3.492 -8.318 1.00 86.25 82 THR A N 1
ATOM 658 C CA . THR A 1 82 ? -8.616 -3.639 -7.517 1.00 86.25 82 THR A CA 1
ATOM 659 C C . THR A 1 82 ? -9.301 -4.975 -7.783 1.00 86.25 82 THR A C 1
ATOM 661 O O . THR A 1 82 ? -9.731 -5.630 -6.839 1.00 86.25 82 THR A O 1
ATOM 664 N N . GLU A 1 83 ? -9.320 -5.412 -9.045 1.00 86.75 83 GLU A N 1
ATOM 665 C CA . GLU A 1 83 ? -9.874 -6.704 -9.459 1.00 86.75 83 GLU A CA 1
ATOM 666 C C . GLU A 1 83 ? -8.843 -7.809 -9.241 1.00 86.75 83 GLU A C 1
ATOM 668 O O . GLU A 1 83 ? -7.928 -8.011 -10.043 1.00 86.75 83 GLU A O 1
ATOM 673 N N . LEU A 1 84 ? -8.957 -8.510 -8.113 1.00 86.12 84 LEU A N 1
ATOM 674 C CA . LEU A 1 84 ? -7.938 -9.475 -7.709 1.00 86.12 84 LEU A CA 1
ATOM 675 C C . LEU A 1 84 ? -7.835 -10.674 -8.663 1.00 86.12 84 LEU A C 1
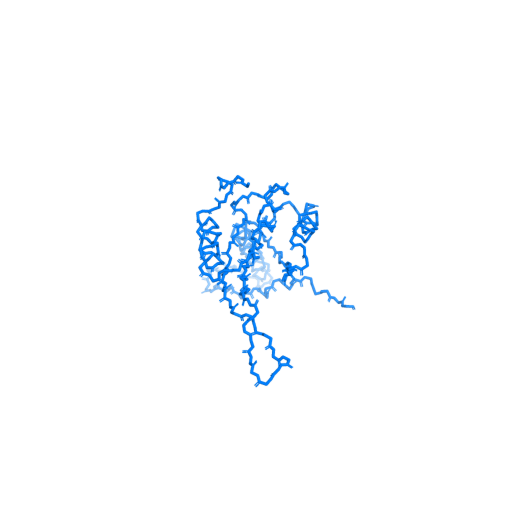ATOM 677 O O . LEU A 1 84 ? -6.734 -11.181 -8.878 1.00 86.12 84 LEU A O 1
ATOM 681 N N . ASP A 1 85 ? -8.945 -11.063 -9.287 1.00 88.38 85 ASP A N 1
ATOM 682 C CA . ASP A 1 85 ? -8.990 -12.146 -10.276 1.00 88.38 85 ASP A CA 1
ATOM 683 C C . ASP A 1 85 ? -8.185 -11.811 -11.545 1.00 88.38 85 ASP A C 1
ATOM 685 O O . ASP A 1 85 ? -7.672 -12.703 -12.221 1.00 88.38 85 ASP A O 1
ATOM 689 N N . GLU A 1 86 ? -7.997 -10.522 -11.847 1.00 85.31 86 GLU A N 1
ATOM 690 C CA . GLU A 1 86 ? -7.189 -10.069 -12.983 1.00 85.31 86 GLU A CA 1
ATOM 691 C C . GLU A 1 86 ? -5.705 -9.901 -12.646 1.00 85.31 86 GLU A C 1
ATOM 693 O O . GLU A 1 86 ? -4.872 -9.774 -13.550 1.00 85.31 86 GLU A O 1
ATOM 698 N N . ALA A 1 87 ? -5.342 -9.920 -11.360 1.00 85.06 87 ALA A N 1
ATOM 699 C CA . ALA A 1 87 ? -3.994 -9.580 -10.920 1.00 85.06 87 ALA A CA 1
ATOM 700 C C . ALA A 1 87 ? -2.921 -10.482 -11.546 1.00 85.06 87 ALA A C 1
ATOM 702 O O . ALA A 1 87 ? -1.874 -9.985 -11.957 1.00 85.06 87 ALA A O 1
ATOM 703 N N . GLY A 1 88 ? -3.193 -11.785 -11.674 1.00 85.88 88 GLY A N 1
ATOM 704 C CA . GLY A 1 88 ? -2.270 -12.735 -12.303 1.00 85.88 88 GLY A CA 1
ATOM 705 C C . GLY A 1 88 ? -1.981 -12.388 -13.764 1.00 85.88 88 GLY A C 1
ATOM 706 O O . GLY A 1 88 ? -0.821 -12.256 -14.148 1.00 85.88 88 GLY A O 1
ATOM 707 N N . ARG A 1 89 ? -3.035 -12.134 -14.552 1.00 86.62 89 ARG A N 1
ATOM 708 C CA . ARG A 1 89 ? -2.922 -11.740 -15.965 1.00 86.62 89 ARG A CA 1
ATOM 709 C C . ARG A 1 89 ? -2.111 -10.453 -16.123 1.00 86.62 89 ARG A C 1
ATOM 711 O O . ARG A 1 89 ? -1.205 -10.398 -16.948 1.00 86.62 89 ARG A O 1
ATOM 718 N N . VAL A 1 90 ? -2.399 -9.440 -15.305 1.00 81.81 90 VAL A N 1
ATOM 719 C CA . VAL A 1 90 ? -1.689 -8.151 -15.343 1.00 81.81 90 VAL A CA 1
ATOM 720 C C . VAL A 1 90 ? -0.204 -8.316 -15.004 1.00 81.81 90 VAL A C 1
ATOM 722 O O . VAL A 1 90 ? 0.641 -7.696 -15.650 1.00 81.81 90 VAL A O 1
ATOM 725 N N . ILE A 1 91 ? 0.132 -9.152 -14.016 1.00 82.25 91 ILE A N 1
ATOM 726 C CA . ILE A 1 91 ? 1.528 -9.444 -13.659 1.00 82.25 91 ILE A CA 1
ATOM 727 C C . ILE A 1 91 ? 2.243 -10.146 -14.819 1.00 82.25 91 ILE A C 1
ATOM 729 O O . ILE A 1 91 ? 3.339 -9.724 -15.192 1.00 82.25 91 ILE A O 1
ATOM 733 N N . ASP A 1 92 ? 1.625 -11.164 -15.419 1.00 82.00 92 ASP A N 1
ATOM 734 C CA . ASP A 1 92 ? 2.205 -11.905 -16.544 1.00 82.00 92 ASP A CA 1
ATOM 735 C C . ASP A 1 92 ? 2.444 -11.005 -17.762 1.00 82.00 92 ASP A C 1
ATOM 737 O O . ASP A 1 92 ? 3.511 -11.060 -18.381 1.00 82.00 92 ASP A O 1
ATOM 741 N N . ASP A 1 93 ? 1.482 -10.144 -18.092 1.00 79.25 93 ASP A N 1
ATOM 742 C CA . ASP A 1 93 ? 1.595 -9.197 -19.202 1.00 79.25 93 ASP A CA 1
ATOM 743 C C . ASP A 1 93 ? 2.689 -8.151 -18.940 1.00 79.25 93 ASP A C 1
ATOM 745 O O . ASP A 1 93 ? 3.484 -7.843 -19.837 1.00 79.25 93 ASP A O 1
ATOM 749 N N . ALA A 1 94 ? 2.803 -7.669 -17.698 1.00 73.62 94 ALA A N 1
ATOM 750 C CA . ALA A 1 94 ? 3.856 -6.744 -17.288 1.00 73.62 94 ALA A CA 1
ATOM 751 C C . ALA A 1 94 ? 5.253 -7.382 -17.363 1.00 73.62 94 ALA A C 1
ATOM 753 O O . ALA A 1 94 ? 6.184 -6.754 -17.873 1.00 73.62 94 ALA A O 1
ATOM 754 N N . ILE A 1 95 ? 5.408 -8.629 -16.900 1.00 76.25 95 ILE A N 1
ATOM 755 C CA . ILE A 1 95 ? 6.676 -9.372 -16.981 1.00 76.25 95 ILE A CA 1
ATOM 756 C C . ILE A 1 95 ? 7.043 -9.627 -18.443 1.00 76.25 95 ILE A C 1
ATOM 758 O O . ILE A 1 95 ? 8.161 -9.316 -18.857 1.00 76.25 95 ILE A O 1
ATOM 762 N N . ARG A 1 96 ? 6.103 -10.152 -19.239 1.00 74.00 96 ARG A N 1
ATOM 763 C CA . ARG A 1 96 ? 6.341 -10.497 -20.647 1.00 74.00 96 ARG A CA 1
ATOM 764 C C . ARG A 1 96 ? 6.770 -9.284 -21.447 1.00 74.00 96 ARG A C 1
ATOM 766 O O . ARG A 1 96 ? 7.738 -9.350 -22.199 1.00 74.00 96 ARG A O 1
ATOM 773 N N . ALA A 1 97 ? 6.055 -8.180 -21.297 1.00 67.06 97 ALA A N 1
ATOM 774 C CA . ALA A 1 97 ? 6.393 -6.994 -22.048 1.00 67.06 97 ALA A CA 1
ATOM 775 C C . ALA A 1 97 ? 7.655 -6.319 -21.534 1.00 67.06 97 ALA A C 1
ATOM 777 O O . ALA A 1 97 ? 8.419 -5.788 -22.331 1.00 67.06 97 ALA A O 1
ATOM 778 N N . GLY A 1 98 ? 7.871 -6.366 -20.222 1.00 63.31 98 GLY A N 1
ATOM 779 C CA . GLY A 1 98 ? 9.066 -5.875 -19.570 1.00 63.31 98 GLY A CA 1
ATOM 780 C C . GLY A 1 98 ? 10.359 -6.599 -19.968 1.00 63.31 98 GLY A C 1
ATOM 781 O O . GLY A 1 98 ? 11.441 -6.031 -19.785 1.00 63.31 98 GLY A O 1
ATOM 782 N N . GLY A 1 99 ? 10.248 -7.814 -20.514 1.00 65.56 99 GLY A N 1
ATOM 783 C CA . GLY A 1 99 ? 11.359 -8.621 -21.012 1.00 65.56 99 GLY A CA 1
ATOM 784 C C . GLY A 1 99 ? 12.423 -8.919 -19.952 1.00 65.56 99 GLY A C 1
ATOM 785 O O . GLY A 1 99 ? 12.206 -8.769 -18.748 1.00 65.56 99 GLY A O 1
ATOM 786 N N . ASP A 1 100 ? 13.619 -9.283 -20.409 1.00 63.69 100 ASP A N 1
ATOM 787 C CA . ASP A 1 100 ? 14.736 -9.718 -19.553 1.00 63.69 100 ASP A CA 1
ATOM 788 C C . ASP A 1 100 ? 15.270 -8.629 -18.604 1.00 63.69 100 ASP A C 1
ATOM 790 O O . ASP A 1 100 ? 16.017 -8.920 -17.663 1.00 63.69 100 ASP A O 1
ATOM 794 N N . LEU A 1 101 ? 14.893 -7.367 -18.829 1.00 61.25 101 LEU A N 1
ATOM 795 C CA . LEU A 1 101 ? 15.300 -6.213 -18.023 1.00 61.25 101 LEU A CA 1
ATOM 796 C C . LEU A 1 101 ? 14.310 -5.887 -16.900 1.00 61.25 101 LEU A C 1
ATOM 798 O O . LEU A 1 101 ? 14.640 -5.109 -16.004 1.00 61.25 101 LEU A O 1
ATOM 802 N N . SER A 1 102 ? 13.120 -6.491 -16.906 1.00 67.88 102 SER A N 1
ATOM 803 C CA . SER A 1 102 ? 12.127 -6.248 -15.864 1.00 67.88 102 SER A CA 1
ATOM 804 C C . SER A 1 102 ? 12.336 -7.140 -14.652 1.00 67.88 102 SER A C 1
ATOM 806 O O . SER A 1 102 ? 12.798 -8.281 -14.727 1.00 67.88 102 SER A O 1
ATOM 808 N N . ARG A 1 103 ? 12.045 -6.575 -13.483 1.00 72.69 103 ARG A N 1
ATOM 809 C CA . ARG A 1 103 ? 12.202 -7.237 -12.190 1.00 72.69 103 ARG A CA 1
ATOM 810 C C . ARG A 1 103 ? 10.930 -7.026 -11.387 1.00 72.69 103 ARG A C 1
ATOM 812 O O . ARG A 1 103 ? 10.588 -5.894 -11.054 1.00 72.69 103 ARG A O 1
ATOM 819 N N . PHE A 1 104 ? 10.247 -8.119 -11.067 1.00 77.94 104 PHE A N 1
ATOM 820 C CA . PHE A 1 104 ? 9.124 -8.101 -10.141 1.00 77.94 104 PHE A CA 1
ATOM 821 C C . PHE A 1 104 ? 9.659 -8.035 -8.707 1.00 77.94 104 PHE A C 1
ATOM 823 O O . PHE A 1 104 ? 10.369 -8.939 -8.271 1.00 77.94 104 PHE A O 1
ATOM 830 N N . GLN A 1 105 ? 9.366 -6.948 -7.989 1.00 77.88 105 GLN A N 1
ATOM 831 C CA . GLN A 1 105 ? 9.906 -6.729 -6.639 1.00 77.88 105 GLN A CA 1
ATOM 832 C C . GLN A 1 105 ? 9.040 -7.338 -5.530 1.00 77.88 105 GLN A C 1
ATOM 834 O O . GLN A 1 105 ? 9.538 -7.588 -4.435 1.00 77.88 105 GLN A O 1
ATOM 839 N N . GLY A 1 106 ? 7.761 -7.595 -5.799 1.00 82.44 106 GLY A N 1
ATOM 840 C CA . GLY A 1 106 ? 6.844 -8.199 -4.840 1.00 82.44 106 GLY A CA 1
ATOM 841 C C . GLY A 1 106 ? 5.409 -7.721 -5.018 1.00 82.44 106 GLY A C 1
ATOM 842 O O . GLY A 1 106 ? 5.125 -6.816 -5.802 1.00 82.44 106 GLY A O 1
ATOM 843 N N . LEU A 1 107 ? 4.514 -8.331 -4.247 1.00 84.62 107 LEU A N 1
ATOM 844 C CA . LEU A 1 107 ? 3.114 -7.939 -4.134 1.00 84.62 107 LEU A CA 1
ATOM 845 C C . LEU A 1 107 ? 2.751 -7.718 -2.671 1.00 84.62 107 LEU A C 1
ATOM 847 O O . LEU A 1 107 ? 3.284 -8.371 -1.772 1.00 84.62 107 LEU A O 1
ATOM 851 N N . SER A 1 108 ? 1.817 -6.807 -2.440 1.00 85.25 108 SER A N 1
ATOM 852 C CA . SER A 1 108 ? 1.199 -6.603 -1.139 1.00 85.25 108 SER A CA 1
ATOM 853 C C . SER A 1 108 ? -0.309 -6.501 -1.309 1.00 85.25 108 SER A C 1
ATOM 855 O O . SER A 1 108 ? -0.808 -5.949 -2.288 1.00 85.25 108 SER A O 1
ATOM 857 N N . PHE A 1 109 ? -1.035 -7.060 -0.346 1.00 86.81 109 PHE A N 1
ATOM 858 C CA . PHE A 1 109 ? -2.487 -6.969 -0.296 1.00 86.81 109 PHE A CA 1
ATOM 859 C C . PHE A 1 109 ? -2.899 -5.860 0.661 1.00 86.81 109 PHE A C 1
ATOM 861 O O . PHE A 1 109 ? -2.263 -5.631 1.693 1.00 86.81 109 PHE A O 1
ATOM 868 N N . GLY A 1 110 ? -3.991 -5.184 0.329 1.00 86.38 110 GLY A N 1
ATOM 869 C CA . GLY A 1 110 ? -4.548 -4.127 1.153 1.00 86.38 110 GLY A CA 1
ATOM 870 C C . GLY A 1 110 ? -6.049 -4.002 0.959 1.00 86.38 110 GLY A C 1
ATOM 871 O O . GLY A 1 110 ? -6.623 -4.562 0.031 1.00 86.38 110 GLY A O 1
ATOM 872 N N . LEU A 1 111 ? -6.675 -3.244 1.853 1.00 85.75 111 LEU A N 1
ATOM 873 C CA . LEU A 1 111 ? -8.075 -2.861 1.727 1.00 85.75 111 LEU A CA 1
ATOM 874 C C . LEU A 1 111 ? -8.161 -1.539 0.973 1.00 85.75 111 LEU A C 1
ATOM 876 O O . LEU A 1 111 ? -7.519 -0.567 1.371 1.00 85.75 111 LEU A O 1
ATOM 880 N N . GLU A 1 112 ? -8.989 -1.491 -0.068 1.00 83.62 112 GLU A N 1
ATOM 881 C CA . GLU A 1 112 ? -9.254 -0.264 -0.825 1.00 83.62 112 GLU A CA 1
ATOM 882 C C . GLU A 1 112 ? -9.796 0.842 0.093 1.00 83.62 112 GLU A C 1
ATOM 884 O O . GLU A 1 112 ? -9.272 1.952 0.126 1.00 83.62 112 GLU A O 1
ATOM 889 N N . ARG A 1 113 ? -10.784 0.501 0.928 1.00 85.31 113 ARG A N 1
ATOM 890 C CA . ARG A 1 113 ? -11.409 1.415 1.896 1.00 85.31 113 ARG A CA 1
ATOM 891 C C . ARG A 1 113 ? -10.965 1.121 3.323 1.00 85.31 113 ARG A C 1
ATOM 893 O O . ARG A 1 113 ? -11.785 0.892 4.214 1.00 85.31 113 ARG A O 1
ATOM 900 N N . ARG A 1 114 ? -9.647 1.089 3.546 1.00 85.62 114 ARG A N 1
ATOM 901 C CA . ARG A 1 114 ? -9.060 0.766 4.859 1.00 85.62 114 ARG A CA 1
ATOM 902 C C . ARG A 1 114 ? -9.610 1.646 5.981 1.00 85.62 114 ARG A C 1
ATOM 904 O O . ARG A 1 114 ? -9.910 1.129 7.050 1.00 85.62 114 ARG A O 1
ATOM 911 N N . GLU A 1 115 ? -9.741 2.948 5.751 1.00 86.38 115 GLU A N 1
ATOM 912 C CA . GLU A 1 115 ? -10.215 3.888 6.775 1.00 86.38 115 GLU A CA 1
ATOM 913 C C . GLU A 1 115 ? -11.656 3.599 7.198 1.00 86.38 115 GLU A C 1
ATOM 915 O O . GLU A 1 115 ? -11.938 3.492 8.391 1.00 86.38 115 GLU A O 1
ATOM 920 N N . GLU A 1 116 ? -12.553 3.378 6.234 1.00 90.06 116 GLU A N 1
ATOM 921 C CA . GLU A 1 116 ? -13.936 2.994 6.520 1.00 90.06 116 GLU A CA 1
ATOM 922 C C . GLU A 1 116 ? -14.010 1.651 7.252 1.00 90.06 116 GLU A C 1
ATOM 924 O O . GLU A 1 116 ? -14.771 1.511 8.209 1.00 90.06 116 GLU A O 1
ATOM 929 N N . ALA A 1 117 ? -13.211 0.666 6.830 1.00 88.25 117 ALA A N 1
ATOM 930 C CA . ALA A 1 117 ? -13.168 -0.646 7.468 1.00 88.25 117 ALA A CA 1
ATOM 931 C C . ALA A 1 117 ? -12.690 -0.551 8.925 1.00 88.25 117 ALA A C 1
ATOM 933 O O . ALA A 1 117 ? -13.308 -1.133 9.816 1.00 88.25 117 ALA A O 1
ATOM 934 N N . VAL A 1 118 ? -11.639 0.232 9.184 1.00 89.25 118 VAL A N 1
ATOM 935 C CA . VAL A 1 118 ? -11.124 0.479 10.539 1.00 89.25 118 VAL A CA 1
ATOM 936 C C . VAL A 1 118 ? -12.156 1.219 11.391 1.00 89.25 118 VAL A C 1
ATOM 938 O O . VAL A 1 118 ? -12.357 0.852 12.547 1.00 89.25 118 VAL A O 1
ATOM 941 N N . LYS A 1 119 ? -12.857 2.216 10.837 1.00 92.31 119 LYS A N 1
ATOM 942 C CA . LYS A 1 119 ? -13.935 2.922 11.547 1.00 92.31 119 LYS A CA 1
ATOM 943 C C . LYS A 1 119 ? -15.042 1.960 11.983 1.00 92.31 119 LYS A C 1
ATOM 945 O O . LYS A 1 119 ? -15.389 1.937 13.161 1.00 92.31 119 LYS A O 1
ATOM 950 N N . ARG A 1 120 ? -15.541 1.127 11.062 1.00 92.00 120 ARG A N 1
ATOM 951 C CA . ARG A 1 120 ? -16.573 0.120 11.370 1.00 92.00 120 ARG A CA 1
ATOM 952 C C . ARG A 1 120 ? -16.086 -0.887 12.415 1.00 92.00 120 ARG A C 1
ATOM 954 O O . ARG A 1 120 ? -16.835 -1.233 13.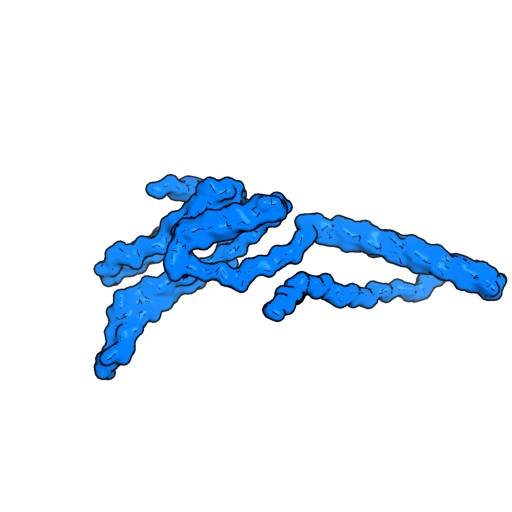323 1.00 92.00 120 ARG A O 1
ATOM 961 N N . ALA A 1 121 ? -14.830 -1.326 12.317 1.00 91.38 121 ALA A N 1
ATOM 962 C CA . ALA A 1 121 ? -14.238 -2.248 13.284 1.00 91.38 121 ALA A CA 1
ATOM 963 C C . ALA A 1 121 ? -14.161 -1.641 14.695 1.00 91.38 121 ALA A C 1
ATOM 965 O O . ALA A 1 121 ? -14.477 -2.320 15.669 1.00 91.38 121 ALA A O 1
ATOM 966 N N . ARG A 1 122 ? -13.799 -0.358 14.814 1.00 93.25 122 ARG A N 1
ATOM 967 C CA . ARG A 1 122 ? -13.761 0.356 16.102 1.00 93.25 122 ARG A CA 1
ATOM 968 C C . ARG A 1 122 ? -15.143 0.500 16.725 1.00 93.25 122 ARG A C 1
ATOM 970 O O . ARG A 1 122 ? -15.295 0.248 17.914 1.00 93.25 122 ARG A O 1
ATOM 977 N N . GLU A 1 123 ? -16.146 0.865 15.932 1.00 94.94 123 GLU A N 1
ATOM 978 C CA . GLU A 1 123 ? -17.533 0.968 16.407 1.00 94.94 123 GLU A CA 1
ATOM 979 C C . GLU A 1 123 ? -18.040 -0.380 16.927 1.00 94.94 123 GLU A C 1
ATOM 981 O O . GLU A 1 123 ? -18.575 -0.455 18.033 1.00 94.94 123 GLU A O 1
ATOM 986 N N . ALA A 1 124 ? -17.791 -1.459 16.180 1.00 95.62 124 ALA A N 1
ATOM 987 C CA . ALA A 1 124 ? -18.130 -2.810 16.614 1.00 95.62 124 ALA A CA 1
ATOM 988 C C . ALA A 1 124 ? -17.393 -3.215 17.904 1.00 95.62 124 ALA A C 1
ATOM 990 O O . ALA A 1 124 ? -18.012 -3.782 18.802 1.00 95.62 124 ALA A O 1
ATOM 991 N N . ALA A 1 125 ? -16.103 -2.885 18.027 1.00 93.88 125 ALA A N 1
ATOM 992 C CA . ALA A 1 125 ? -15.309 -3.188 19.217 1.00 93.88 125 ALA A CA 1
ATOM 993 C C . ALA A 1 125 ? -15.811 -2.451 20.469 1.00 93.88 125 ALA A C 1
ATOM 995 O O . ALA A 1 125 ? -15.834 -3.029 21.553 1.00 93.88 125 ALA A O 1
ATOM 996 N N . VAL A 1 126 ? -16.256 -1.197 20.335 1.00 94.88 126 VAL A N 1
ATOM 997 C CA . VAL A 1 126 ? -16.847 -0.445 21.455 1.00 94.88 126 VAL A CA 1
ATOM 998 C C . VAL A 1 126 ? -18.170 -1.070 21.895 1.00 94.88 126 VAL A C 1
ATOM 1000 O O . VAL A 1 126 ? -18.388 -1.237 23.093 1.00 94.88 126 VAL A O 1
ATOM 1003 N N . VAL A 1 127 ? -19.029 -1.458 20.948 1.00 95.88 127 VAL A N 1
ATOM 1004 C CA . VAL A 1 127 ? -20.301 -2.134 21.257 1.00 95.88 127 VAL A CA 1
ATOM 1005 C C . VAL A 1 127 ? -20.063 -3.470 21.966 1.00 95.88 127 VAL A C 1
ATOM 1007 O O . VAL A 1 127 ? -20.765 -3.797 22.924 1.00 95.88 127 VAL A O 1
ATOM 1010 N N . ASP A 1 128 ? -19.067 -4.239 21.526 1.00 96.25 128 ASP A N 1
ATOM 1011 C CA . ASP A 1 128 ? -18.696 -5.504 22.165 1.00 96.25 128 ASP A CA 1
ATOM 1012 C C . ASP A 1 128 ? -18.159 -5.289 23.591 1.00 96.25 128 ASP A C 1
ATOM 1014 O O . ASP A 1 128 ? -18.618 -5.935 24.535 1.00 96.25 128 ASP A O 1
ATOM 1018 N N . ALA A 1 129 ? -17.281 -4.299 23.780 1.00 94.62 129 ALA A N 1
ATOM 1019 C CA . ALA A 1 129 ? -16.757 -3.933 25.094 1.00 94.62 129 ALA A CA 1
ATOM 1020 C C . ALA A 1 129 ? -17.860 -3.474 26.065 1.00 94.62 129 ALA A C 1
ATOM 1022 O O . ALA A 1 129 ? -17.845 -3.852 27.238 1.00 94.62 129 ALA A O 1
ATOM 1023 N N . GLN A 1 130 ? -18.841 -2.699 25.587 1.00 94.88 130 GLN A N 1
ATOM 1024 C CA . GLN A 1 130 ? -20.003 -2.290 26.384 1.00 94.88 130 GLN A CA 1
ATOM 1025 C C . GLN A 1 130 ? -20.837 -3.497 26.818 1.00 94.88 130 GLN A C 1
ATOM 1027 O O . GLN A 1 130 ? -21.148 -3.636 28.000 1.00 94.88 130 GLN A O 1
ATOM 1032 N N . ARG A 1 131 ? -21.128 -4.416 25.892 1.00 96.94 131 ARG A N 1
ATOM 1033 C CA . ARG A 1 131 ? -21.870 -5.646 26.196 1.00 96.94 131 ARG A CA 1
ATOM 1034 C C . ARG A 1 131 ? -21.141 -6.509 27.225 1.00 96.94 131 ARG A C 1
ATOM 1036 O O . ARG A 1 131 ? -21.771 -7.030 28.145 1.00 96.94 131 ARG A O 1
ATOM 1043 N N . ALA A 1 132 ? -19.824 -6.652 27.091 1.00 96.19 132 ALA A N 1
ATOM 1044 C CA . ALA A 1 132 ? -19.009 -7.379 28.058 1.00 96.19 132 ALA A CA 1
ATOM 1045 C C . ALA A 1 132 ? -19.056 -6.715 29.447 1.00 96.19 132 ALA A C 1
ATOM 1047 O O . ALA A 1 132 ? -19.250 -7.398 30.453 1.00 96.19 132 ALA A O 1
ATOM 1048 N N . ALA A 1 133 ? -18.952 -5.383 29.513 1.00 96.38 133 ALA A N 1
ATOM 1049 C CA . ALA A 1 133 ? -19.059 -4.639 30.767 1.00 96.38 133 ALA A CA 1
ATOM 1050 C C . ALA A 1 133 ? -20.433 -4.819 31.438 1.00 96.38 133 ALA A C 1
ATOM 1052 O O . ALA A 1 133 ? -20.496 -5.052 32.644 1.00 96.38 133 ALA A O 1
ATOM 1053 N N . GLU A 1 134 ? -21.524 -4.773 30.669 1.00 97.06 134 GLU A N 1
ATOM 1054 C CA . GLU A 1 134 ? -22.885 -5.010 31.171 1.00 97.06 134 GLU A CA 1
ATOM 1055 C C . GLU A 1 134 ? -23.053 -6.414 31.757 1.00 97.06 134 GLU A C 1
ATOM 1057 O O . GLU A 1 134 ? -23.636 -6.575 32.833 1.00 97.06 134 GLU A O 1
ATOM 1062 N N . GLN A 1 135 ? -22.517 -7.436 31.083 1.00 98.06 135 GLN A N 1
ATOM 1063 C CA . GLN A 1 135 ? -22.556 -8.816 31.571 1.00 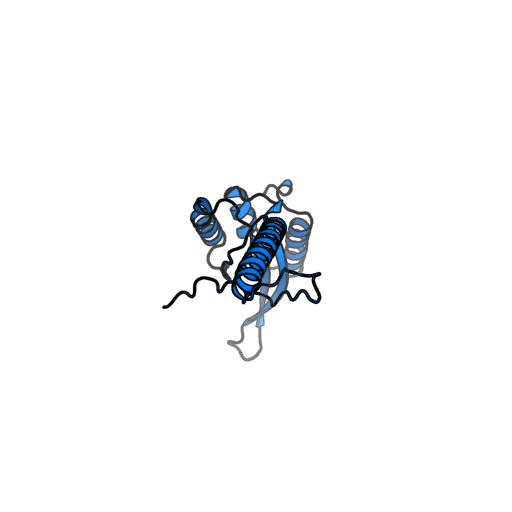98.06 135 GLN A CA 1
ATOM 1064 C C . GLN A 1 135 ? -21.819 -8.967 32.907 1.00 98.06 135 GLN A C 1
ATOM 1066 O O . GLN A 1 135 ? -22.355 -9.572 33.839 1.00 98.06 135 GLN A O 1
ATOM 1071 N N . LEU A 1 136 ? -20.621 -8.385 33.018 1.00 97.75 136 LEU A N 1
ATOM 1072 C CA . LEU A 1 136 ? -19.819 -8.420 34.243 1.00 97.75 136 LEU A CA 1
ATOM 1073 C C . LEU A 1 136 ? -20.489 -7.652 35.387 1.00 97.75 136 LEU A C 1
ATOM 1075 O O . LEU A 1 136 ? -20.569 -8.161 36.505 1.00 97.75 136 LEU A O 1
ATOM 1079 N N . ALA A 1 1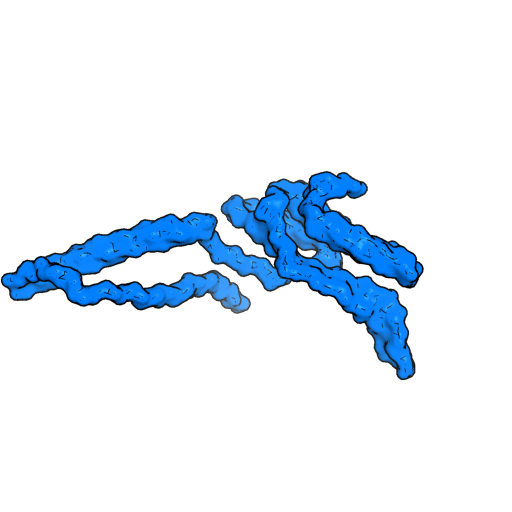37 ? -21.018 -6.460 35.110 1.00 97.62 137 ALA A N 1
ATOM 1080 C CA . ALA A 1 137 ? -21.710 -5.643 36.101 1.00 97.62 137 ALA A CA 1
ATOM 1081 C C . ALA A 1 137 ? -22.950 -6.365 36.647 1.00 97.62 137 ALA A C 1
ATOM 1083 O O . ALA A 1 137 ? -23.117 -6.480 37.864 1.00 97.62 137 ALA A O 1
ATOM 1084 N N . LYS A 1 138 ? -23.759 -6.960 35.758 1.00 97.25 138 LYS A N 1
ATOM 1085 C CA . LYS A 1 138 ? -24.926 -7.763 36.140 1.00 97.25 138 LYS A CA 1
ATOM 1086 C C . LYS A 1 138 ? -24.542 -8.942 37.036 1.00 97.25 138 LYS A C 1
ATOM 1088 O O . LYS A 1 138 ? -25.224 -9.185 38.028 1.00 97.25 138 LYS A O 1
ATOM 1093 N N . ALA A 1 139 ? -23.463 -9.655 36.712 1.00 97.88 139 ALA A N 1
ATOM 1094 C CA . ALA A 1 139 ? -22.973 -10.770 37.525 1.00 97.88 139 ALA A CA 1
ATOM 1095 C C . ALA A 1 139 ? -22.491 -10.322 38.917 1.00 97.88 139 ALA A C 1
ATOM 1097 O O . ALA A 1 139 ? -22.657 -11.054 39.889 1.00 97.88 139 ALA A O 1
ATOM 1098 N N . ALA A 1 140 ? -21.942 -9.112 39.021 1.00 97.56 140 ALA A N 1
ATOM 1099 C CA . ALA A 1 140 ? -21.504 -8.511 40.279 1.00 97.56 140 ALA A CA 1
ATOM 1100 C C . ALA A 1 140 ? -22.626 -7.781 41.051 1.00 97.56 140 ALA A C 1
ATOM 1102 O O . ALA A 1 140 ? -22.374 -7.267 42.139 1.00 97.56 140 ALA A O 1
ATOM 1103 N N . GLY A 1 141 ? -23.853 -7.719 40.517 1.00 97.69 141 GLY A N 1
ATOM 1104 C CA . GLY A 1 141 ? -24.975 -7.014 41.147 1.00 97.69 141 GLY A CA 1
ATOM 1105 C C . GLY A 1 141 ? -24.848 -5.486 41.127 1.00 97.69 141 GLY A C 1
ATOM 1106 O O . GLY A 1 141 ? -25.453 -4.810 41.958 1.00 97.69 141 GLY A O 1
ATOM 1107 N N . VAL A 1 142 ? -24.065 -4.936 40.197 1.00 97.50 142 VAL A N 1
ATOM 1108 C CA . VAL A 1 142 ? -23.839 -3.491 40.033 1.00 97.50 142 VAL A CA 1
ATOM 1109 C C . VAL A 1 142 ? -24.255 -3.023 38.635 1.00 97.50 142 VAL A C 1
ATOM 1111 O O . VAL A 1 142 ? -24.496 -3.828 37.738 1.00 97.50 142 VAL A O 1
ATOM 1114 N N . ALA A 1 143 ? -24.347 -1.707 38.436 1.00 95.50 143 ALA A N 1
ATOM 1115 C CA . ALA A 1 143 ? -24.595 -1.100 37.128 1.00 95.50 143 ALA A CA 1
ATOM 1116 C C . ALA A 1 143 ? -23.288 -0.608 36.487 1.00 95.50 143 ALA A C 1
ATOM 1118 O O . ALA A 1 143 ? -22.341 -0.241 37.185 1.00 95.50 143 ALA A O 1
ATOM 1119 N N . VAL A 1 144 ? -23.249 -0.566 35.153 1.00 95.56 144 VAL A N 1
ATOM 1120 C CA . VAL A 1 144 ? -22.136 0.044 34.410 1.00 95.56 144 VAL A CA 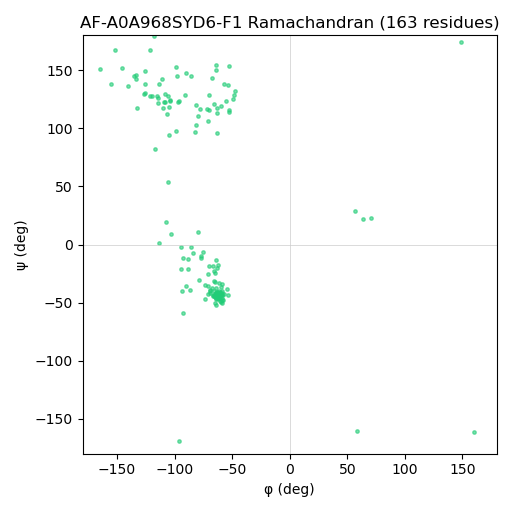1
ATOM 1121 C C . VAL A 1 144 ? -22.173 1.564 34.602 1.00 95.56 144 VAL A C 1
ATOM 1123 O O . VAL A 1 144 ? -23.215 2.193 34.424 1.00 95.56 144 VAL A O 1
ATOM 1126 N N . GLY A 1 145 ? -21.036 2.141 34.991 1.00 93.25 145 GLY A N 1
ATOM 1127 C CA . GLY A 1 145 ? -20.859 3.579 35.206 1.00 93.25 145 GLY A CA 1
ATOM 1128 C C . GLY A 1 145 ? -20.260 4.319 33.999 1.00 93.25 145 GLY A C 1
ATOM 1129 O O . GLY A 1 145 ? -20.152 3.753 32.910 1.00 93.25 145 GLY A O 1
ATOM 1130 N N . PRO A 1 146 ? -19.848 5.589 34.171 1.00 94.94 146 PRO A N 1
ATOM 1131 C CA . PRO A 1 146 ? -19.210 6.360 33.109 1.00 94.94 146 PRO A CA 1
ATOM 1132 C C . PRO A 1 146 ? -17.865 5.754 32.691 1.00 94.94 146 PRO A C 1
ATOM 1134 O O . PRO A 1 146 ? -17.142 5.162 33.494 1.00 94.94 146 PRO A O 1
ATOM 1137 N N . VAL A 1 147 ? -17.508 5.951 31.422 1.00 94.19 147 VAL A N 1
ATOM 1138 C CA . VAL A 1 147 ? -16.214 5.527 30.884 1.00 94.19 147 VAL A CA 1
ATOM 1139 C C . VAL A 1 147 ? -15.096 6.321 31.556 1.00 94.19 147 VAL A C 1
ATOM 1141 O O . VAL A 1 147 ? -15.052 7.544 31.454 1.00 94.19 147 VAL A O 1
ATOM 1144 N N . LEU A 1 148 ? -14.178 5.615 32.216 1.00 95.31 148 LEU A N 1
ATOM 1145 C CA . LEU A 1 148 ? -13.010 6.227 32.856 1.00 95.31 148 LEU A CA 1
ATOM 1146 C C . LEU A 1 148 ? -11.808 6.308 31.911 1.00 9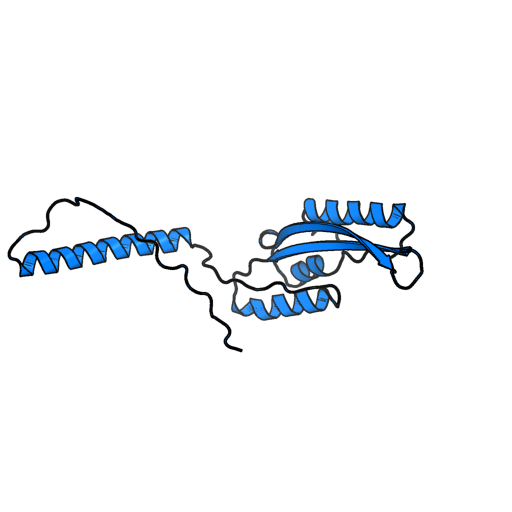5.31 148 LEU A C 1
ATOM 1148 O O . LEU A 1 148 ? -11.038 7.262 31.961 1.00 95.31 148 LEU A O 1
ATOM 1152 N N . HIS A 1 149 ? -11.636 5.300 31.057 1.00 93.94 149 HIS A N 1
ATOM 1153 C CA . HIS A 1 149 ? -10.496 5.193 30.159 1.00 93.94 149 HIS A CA 1
ATOM 1154 C C . HIS A 1 149 ? -10.849 4.334 28.943 1.00 93.94 149 HIS A C 1
ATOM 1156 O O . HIS A 1 149 ? -11.482 3.288 29.085 1.00 93.94 149 HIS A O 1
ATOM 1162 N N . ILE A 1 150 ? -10.408 4.759 27.759 1.00 92.06 150 ILE A N 1
ATOM 1163 C CA . ILE A 1 150 ? -10.449 3.962 26.530 1.00 92.06 150 ILE A CA 1
ATOM 1164 C C . ILE A 1 150 ? -9.012 3.806 26.054 1.00 92.06 150 ILE A C 1
ATOM 1166 O O . ILE A 1 150 ? -8.303 4.796 25.890 1.00 92.06 150 ILE A O 1
ATOM 1170 N N . ALA A 1 151 ? -8.604 2.566 25.803 1.00 90.12 151 ALA A N 1
ATOM 1171 C CA . ALA A 1 151 ? -7.325 2.254 25.185 1.00 90.12 151 ALA A CA 1
ATOM 1172 C C . ALA A 1 151 ? -7.555 1.463 23.900 1.00 90.12 151 ALA A C 1
ATOM 1174 O O . ALA A 1 151 ? -8.210 0.423 23.912 1.00 90.12 151 ALA A O 1
ATOM 1175 N N . GLU A 1 152 ? -6.969 1.933 22.804 1.00 86.25 152 GLU A N 1
ATOM 1176 C CA . GLU A 1 152 ? -6.831 1.158 21.576 1.00 86.25 152 GLU A CA 1
ATOM 1177 C C . GLU A 1 152 ? -5.413 0.583 21.555 1.00 86.25 152 GLU A C 1
ATOM 1179 O O . GLU A 1 152 ? -4.449 1.266 21.207 1.00 86.25 152 GLU A O 1
ATOM 1184 N N . ILE A 1 153 ? -5.265 -0.671 21.979 1.00 76.69 153 ILE A N 1
ATOM 1185 C CA . ILE A 1 153 ? -3.996 -1.383 21.827 1.00 76.69 153 ILE A CA 1
ATOM 1186 C C . ILE A 1 153 ? -3.966 -1.859 20.380 1.00 76.69 153 ILE A C 1
ATOM 1188 O O . ILE A 1 153 ? -4.777 -2.696 19.986 1.00 76.69 153 ILE A O 1
ATOM 1192 N N . GLY A 1 154 ? -3.085 -1.264 19.575 1.00 64.50 154 GLY A N 1
ATOM 1193 C CA . GLY A 1 154 ? -3.005 -1.558 18.149 1.00 64.50 154 GLY A CA 1
ATOM 1194 C C . GLY A 1 154 ? -2.945 -3.064 17.901 1.00 64.50 154 GLY A C 1
ATOM 1195 O O . GLY A 1 154 ? -2.090 -3.759 18.452 1.00 64.50 154 GLY A O 1
ATOM 1196 N N . ALA A 1 155 ? -3.858 -3.570 17.072 1.00 57.94 155 ALA A N 1
ATOM 1197 C CA . ALA A 1 155 ? -3.772 -4.937 16.587 1.00 57.94 155 ALA A CA 1
ATOM 1198 C C . ALA A 1 155 ? -2.424 -5.125 15.879 1.00 57.94 155 ALA A C 1
ATOM 1200 O O . ALA A 1 155 ? -1.988 -4.248 15.124 1.00 57.94 155 ALA A O 1
ATOM 1201 N N . ALA A 1 156 ? -1.770 -6.269 16.106 1.00 51.09 156 ALA A N 1
ATOM 1202 C CA . ALA A 1 156 ? -0.629 -6.668 15.296 1.00 51.09 156 ALA A CA 1
ATOM 1203 C C . ALA A 1 156 ? -1.016 -6.512 13.820 1.00 51.09 156 ALA A C 1
ATOM 1205 O O . ALA A 1 156 ? -2.082 -6.985 13.417 1.00 51.09 156 ALA A O 1
ATOM 1206 N N . ALA A 1 157 ? -0.186 -5.812 13.038 1.00 48.00 157 ALA A N 1
ATOM 1207 C CA . ALA A 1 157 ? -0.424 -5.656 11.610 1.00 48.00 157 ALA A CA 1
ATOM 1208 C C . ALA A 1 157 ? -0.757 -7.037 11.023 1.00 48.00 157 ALA A C 1
ATOM 1210 O O . ALA A 1 157 ? -0.053 -7.998 11.365 1.00 48.00 157 ALA A O 1
ATOM 1211 N N . PRO A 1 158 ? -1.828 -7.172 10.214 1.00 47.53 158 PRO A N 1
ATOM 1212 C CA . PRO A 1 158 ? -2.181 -8.457 9.637 1.00 47.53 158 PRO A CA 1
ATOM 1213 C C . PRO A 1 158 ? -0.936 -9.005 8.950 1.00 47.53 158 PRO A C 1
ATOM 1215 O O . PRO A 1 158 ? -0.387 -8.375 8.043 1.00 47.53 158 PRO A O 1
ATOM 1218 N N . ARG A 1 159 ? -0.432 -10.134 9.458 1.00 51.34 159 ARG A N 1
ATOM 1219 C CA . ARG A 1 159 ? 0.702 -10.812 8.841 1.00 51.34 159 ARG A CA 1
ATOM 1220 C C . ARG A 1 159 ? 0.202 -11.231 7.469 1.00 51.34 159 ARG A C 1
ATOM 1222 O O . ARG A 1 159 ? -0.729 -12.029 7.381 1.00 51.34 159 ARG A O 1
ATOM 1229 N N . GLY A 1 160 ? 0.769 -10.643 6.417 1.00 54.72 160 GLY A N 1
ATOM 1230 C CA . GLY A 1 160 ? 0.533 -11.126 5.062 1.00 54.72 160 GLY A CA 1
ATOM 1231 C C . GLY A 1 160 ? 0.836 -12.628 4.999 1.00 54.72 160 GLY A C 1
ATOM 1232 O O . GLY A 1 160 ? 1.614 -13.116 5.828 1.00 54.72 160 GLY A O 1
ATOM 1233 N N . PRO A 1 161 ? 0.217 -13.376 4.070 1.00 43.62 161 PRO A N 1
ATOM 1234 C CA . PRO A 1 161 ? 0.463 -14.804 3.941 1.00 43.62 161 PRO A CA 1
ATOM 1235 C C . PRO A 1 161 ? 1.970 -15.051 3.826 1.00 43.62 161 PRO A C 1
ATOM 1237 O O . PRO A 1 161 ? 2.624 -14.618 2.879 1.00 43.62 161 PRO A O 1
ATOM 1240 N N . SER A 1 162 ? 2.529 -15.705 4.843 1.00 44.16 162 SER A N 1
ATOM 1241 C CA . SER A 1 162 ? 3.899 -16.194 4.818 1.00 44.16 162 SER A CA 1
ATOM 1242 C C . SER A 1 162 ? 3.914 -17.353 3.839 1.00 44.16 162 SER A C 1
ATOM 1244 O O . SER A 1 162 ? 3.391 -18.419 4.155 1.00 44.16 162 SER A O 1
ATOM 1246 N N . ALA A 1 163 ? 4.489 -17.152 2.655 1.00 40.38 163 ALA A N 1
ATOM 1247 C CA . ALA A 1 163 ? 4.818 -18.257 1.770 1.00 40.38 163 ALA A CA 1
ATOM 1248 C C . ALA A 1 163 ? 5.867 -19.128 2.480 1.00 40.38 163 ALA A C 1
ATOM 1250 O O . ALA A 1 163 ? 7.057 -18.810 2.492 1.00 40.38 163 ALA A O 1
ATOM 1251 N N . SER A 1 164 ? 5.416 -20.193 3.141 1.00 39.44 164 SER A N 1
ATOM 1252 C CA . SER A 1 164 ? 6.283 -21.306 3.507 1.00 39.44 164 SER A CA 1
ATOM 1253 C C . SER A 1 164 ? 6.784 -21.930 2.206 1.00 39.44 164 SER A C 1
ATOM 1255 O O . SER A 1 164 ? 5.970 -22.351 1.385 1.00 39.44 164 SER A O 1
ATOM 1257 N N . ARG A 1 165 ? 8.107 -21.885 2.009 1.00 37.94 165 ARG A N 1
ATOM 1258 C CA . ARG A 1 165 ? 8.807 -22.591 0.930 1.00 37.94 165 ARG A CA 1
ATOM 1259 C C . ARG A 1 165 ? 8.567 -24.091 1.002 1.00 37.94 165 ARG A C 1
ATOM 1261 O O . ARG A 1 165 ? 8.448 -24.596 2.141 1.00 37.94 165 ARG A O 1
#

Solvent-accessible surface area (backbone atoms only — not comparable to full-atom values): 10578 Å² total; per-residue (Å²): 132,78,66,87,80,49,53,73,67,56,48,51,49,55,51,53,51,50,51,52,31,60,74,70,77,44,90,80,78,88,81,69,33,44,68,51,30,37,48,74,63,68,48,56,71,91,35,53,43,80,74,50,78,51,73,45,81,40,64,43,70,93,55,102,59,74,40,80,74,49,69,49,75,50,74,45,72,46,74,64,75,84,59,67,88,49,44,63,60,47,51,52,45,31,48,63,47,25,43,95,81,50,77,89,89,78,86,85,87,80,64,93,60,46,68,61,52,51,52,54,51,51,56,52,50,52,55,50,52,50,54,52,46,47,55,53,21,54,77,71,76,46,77,76,74,83,87,87,79,87,81,85,77,77,72,78,74,83,77,68,87,77,80,78,127

Mean predicted aligned error: 12.85 Å

Secondary structure (DSSP, 8-state):
--GGGS-HHHHHHHHHHHHHHHHTT------SSHHHHHHHTT--GGGEEEEEEEEEEEEE-SSSS-EEEEEEEEEEEEE--S-GGGHHHHHHHHHHHHGGG----------TTHHHHHHHHHHHHHHHHHHHHHHHHHHTT------------PPPP--------